Protein AF-A0A7V9CRB6-F1 (afdb_monomer)

Secondary structure (DSSP, 8-state):
--HHHHHTS-HHHHHHHHHTSTT--HHHHHHIIIIIS--TT---TT-HHHHHHHHHHHSTT----HHHHHHHGGGGTT-HHHHHHHHHHHHHHS--

Foldseek 3Di:
DPVVVLLPDDLVVQQVVQCVDPPGHNLNSLVCCLPVSVQQLRANLVDPLLQQLCCVPPVVRDRDDSVNSVVVSVVCPPRNSVVSVVSSVCVVPDDD

Solvent-accessible surface area (backbone atoms only — not comparable to full-atom values): 5389 Å² total; per-residue (Å²): 133,68,66,71,66,45,68,77,48,58,69,69,58,43,35,54,61,42,42,71,38,93,94,39,44,69,56,55,30,28,45,39,37,31,69,75,63,56,34,44,67,25,61,46,32,73,34,68,63,45,40,50,20,50,15,54,77,75,56,79,59,46,93,70,57,45,62,62,44,46,63,54,43,65,80,39,71,68,41,23,24,60,49,52,56,51,36,46,51,47,57,73,70,54,84,130

Radius of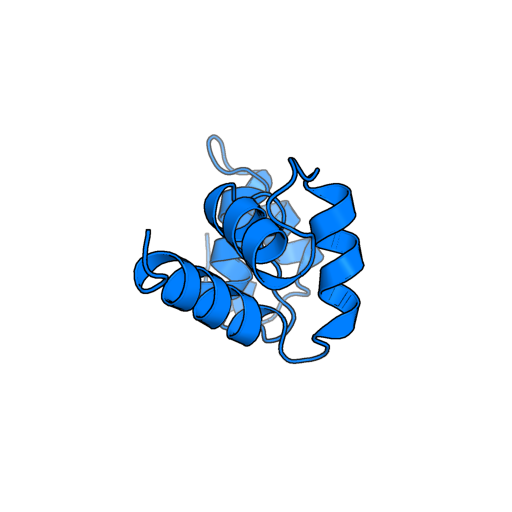 gyration: 13.91 Å; Cα contacts (8 Å, |Δi|>4): 103; chains: 1; bounding box: 34×23×39 Å

pLDDT: mean 96.36, std 4.1, range [68.25, 98.69]

Nearest PDB structures (foldseek):
  2jhn-assembly2_B  TM=9.290E-01  e=1.604E-05  Archaeoglobus fulgidus
  2jhj-assembly2_B  TM=9.366E-01  e=2.202E-05  Archaeoglobus fulgidus
  2h56-assembly2_B  TM=8.571E-01  e=1.099E-03  Halalkalibacterium halodurans
  3s6i-assembly1_A  TM=9.297E-01  e=2.185E-03  Schizosaccharomyces pombe 972h-
  4b21-assembly1_A  TM=9.189E-01  e=3.707E-03  Schizosaccharomyces pombe

Mean predicted aligned error: 2.59 Å

Structure (mmCIF, N/CA/C/O backbone):
data_AF-A0A7V9CRB6-F1
#
_entry.id   AF-A0A7V9CRB6-F1
#
loop_
_atom_site.group_PDB
_atom_site.id
_atom_site.type_symbol
_atom_site.label_atom_id
_atom_site.label_alt_id
_atom_site.label_comp_id
_atom_site.label_asym_id
_atom_site.label_entity_id
_atom_site.label_seq_id
_atom_site.pdbx_PDB_ins_code
_atom_site.Cartn_x
_atom_site.Cartn_y
_atom_site.Cartn_z
_atom_site.occupancy
_atom_site.B_iso_or_equiv
_atom_site.auth_seq_id
_atom_site.auth_comp_id
_atom_site.auth_asym_id
_atom_site.auth_atom_id
_atom_site.pdbx_PDB_model_num
ATOM 1 N N . LEU A 1 1 ? 12.333 7.717 -16.288 1.00 85.00 1 LEU A N 1
ATOM 2 C CA . LEU A 1 1 ? 11.919 6.298 -16.262 1.00 85.00 1 LEU A CA 1
ATOM 3 C C . LEU A 1 1 ? 10.934 6.099 -17.391 1.00 85.00 1 LEU A C 1
ATOM 5 O O . LEU A 1 1 ? 10.099 6.973 -17.581 1.00 85.00 1 LEU A O 1
ATOM 9 N N . ASP A 1 2 ? 11.055 4.999 -18.122 1.00 93.19 2 ASP A N 1
ATOM 10 C CA . ASP A 1 2 ? 10.023 4.557 -19.058 1.00 93.19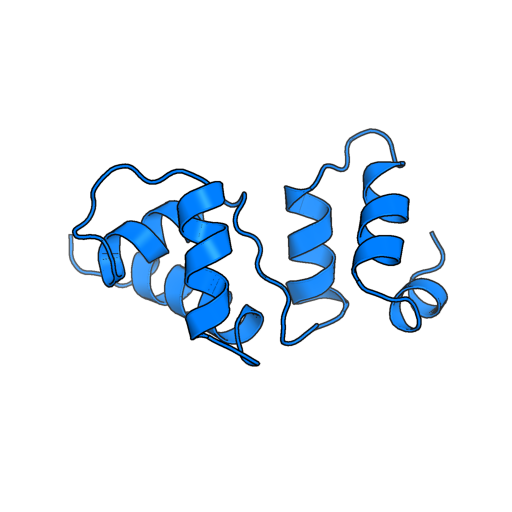 2 ASP A CA 1
ATOM 11 C C . ASP A 1 2 ? 8.934 3.826 -18.260 1.00 93.19 2 ASP A C 1
ATOM 13 O O . ASP A 1 2 ? 9.196 2.766 -17.692 1.00 93.19 2 ASP A O 1
ATOM 17 N N . PHE A 1 3 ? 7.750 4.430 -18.136 1.00 92.69 3 PHE A N 1
ATOM 18 C CA . PHE A 1 3 ? 6.662 3.884 -17.321 1.00 92.69 3 PHE A CA 1
ATOM 19 C C . PHE A 1 3 ? 5.919 2.730 -18.001 1.00 92.69 3 PHE A C 1
ATOM 21 O O . PHE A 1 3 ? 5.427 1.845 -17.301 1.00 92.69 3 PHE A O 1
ATOM 28 N N . GLU A 1 4 ? 5.880 2.695 -19.334 1.00 93.50 4 GLU A N 1
ATOM 29 C CA . GLU A 1 4 ? 5.255 1.596 -20.075 1.00 93.50 4 GLU A CA 1
ATOM 30 C C . GLU A 1 4 ? 6.077 0.321 -19.908 1.00 93.50 4 GLU A C 1
ATOM 32 O O . GLU A 1 4 ? 5.534 -0.735 -19.580 1.00 93.50 4 GLU A O 1
ATOM 37 N N . ALA A 1 5 ? 7.405 0.437 -20.006 1.00 95.31 5 ALA A N 1
ATOM 38 C CA . ALA A 1 5 ? 8.302 -0.682 -19.753 1.00 95.31 5 ALA A CA 1
ATOM 39 C C . ALA A 1 5 ? 8.160 -1.233 -18.322 1.00 95.31 5 ALA A C 1
ATOM 41 O O . ALA A 1 5 ? 8.202 -2.448 -18.130 1.00 95.31 5 ALA A O 1
ATOM 42 N N . LEU A 1 6 ? 7.952 -0.373 -17.312 1.00 96.38 6 LEU A N 1
ATOM 43 C CA . LEU A 1 6 ? 7.746 -0.820 -15.926 1.00 96.38 6 LEU A CA 1
ATOM 44 C C . LEU A 1 6 ? 6.473 -1.660 -15.753 1.00 96.38 6 LEU A C 1
ATOM 46 O O . LEU A 1 6 ? 6.463 -2.570 -14.928 1.00 96.38 6 LEU A O 1
ATOM 50 N N . ALA A 1 7 ? 5.412 -1.390 -16.517 1.00 95.62 7 ALA A N 1
ATOM 51 C CA . ALA A 1 7 ? 4.144 -2.108 -16.387 1.00 95.62 7 ALA A CA 1
ATOM 52 C C . ALA A 1 7 ? 4.261 -3.605 -16.738 1.00 95.62 7 ALA A C 1
ATOM 54 O O . ALA A 1 7 ? 3.498 -4.426 -16.216 1.00 95.62 7 ALA A O 1
ATOM 55 N N . GLY A 1 8 ? 5.237 -3.969 -17.576 1.00 96.50 8 GLY A N 1
ATOM 56 C CA . GLY A 1 8 ? 5.530 -5.353 -17.948 1.00 96.50 8 GLY A CA 1
ATOM 57 C C . GLY A 1 8 ? 6.438 -6.111 -16.973 1.00 96.50 8 GLY A C 1
ATOM 58 O O . GLY A 1 8 ? 6.612 -7.315 -17.139 1.00 96.50 8 GLY A O 1
ATOM 59 N N . LEU A 1 9 ? 7.017 -5.446 -15.968 1.00 97.94 9 LEU A N 1
ATOM 60 C CA . LEU A 1 9 ? 7.980 -6.067 -15.054 1.00 97.94 9 LEU A CA 1
ATOM 61 C C . LEU A 1 9 ? 7.309 -6.688 -13.816 1.00 97.94 9 LEU A C 1
ATOM 63 O O . LEU A 1 9 ? 6.253 -6.207 -13.381 1.00 97.94 9 LEU A O 1
ATOM 67 N N . PRO A 1 10 ? 7.941 -7.703 -13.193 1.00 98.12 10 PRO A N 1
ATOM 68 C CA . PRO A 1 10 ? 7.567 -8.170 -11.861 1.00 98.12 10 PRO A CA 1
ATOM 69 C C . PRO A 1 10 ? 7.626 -7.043 -10.821 1.00 98.12 10 PRO A C 1
ATOM 71 O O . PRO A 1 10 ? 8.468 -6.147 -10.905 1.00 98.12 10 PRO A O 1
ATOM 74 N N . ASP A 1 11 ? 6.763 -7.114 -9.808 1.00 97.88 11 ASP A N 1
ATOM 75 C CA . ASP A 1 11 ? 6.618 -6.061 -8.794 1.00 97.88 11 ASP A CA 1
ATOM 76 C C . ASP A 1 11 ? 7.942 -5.743 -8.070 1.00 97.88 11 ASP A C 1
ATOM 78 O O . ASP A 1 11 ? 8.266 -4.570 -7.876 1.00 97.88 11 ASP A O 1
ATOM 82 N N . ASP A 1 12 ? 8.753 -6.757 -7.752 1.00 97.69 12 ASP A N 1
ATOM 83 C CA . ASP A 1 12 ? 10.056 -6.574 -7.095 1.00 97.69 12 ASP A CA 1
ATOM 84 C C . ASP A 1 12 ? 11.066 -5.819 -7.972 1.00 97.69 12 ASP A C 1
ATOM 86 O O . ASP A 1 12 ? 11.811 -4.969 -7.478 1.00 97.69 12 ASP A O 1
ATOM 90 N N . GLU A 1 13 ? 11.058 -6.053 -9.288 1.00 98.19 13 GLU A N 1
ATOM 91 C CA . GLU A 1 13 ? 11.908 -5.313 -10.223 1.00 98.19 13 GLU A CA 1
ATOM 92 C C . GLU A 1 13 ? 11.461 -3.858 -10.365 1.00 98.19 13 GLU A C 1
ATOM 94 O O . GLU A 1 13 ? 12.299 -2.950 -10.391 1.00 98.19 13 GLU A O 1
ATOM 99 N N . VAL A 1 14 ? 10.147 -3.613 -10.421 1.00 98.31 14 VAL A N 1
ATOM 100 C CA . VAL A 1 14 ? 9.602 -2.249 -10.428 1.00 98.31 14 VAL A CA 1
ATOM 101 C C . VAL A 1 14 ? 10.032 -1.517 -9.159 1.00 98.31 14 VAL A C 1
ATOM 103 O O . VAL A 1 14 ? 10.555 -0.402 -9.245 1.00 98.31 14 VAL A O 1
ATOM 106 N N . LYS A 1 15 ? 9.886 -2.148 -7.985 1.00 98.00 15 LYS A N 1
ATOM 107 C CA . LYS A 1 15 ? 10.306 -1.564 -6.704 1.00 98.00 15 LYS A CA 1
ATOM 108 C C . LYS A 1 15 ? 11.797 -1.249 -6.689 1.00 98.00 15 LYS A C 1
ATOM 110 O O . LYS A 1 15 ? 12.160 -0.124 -6.349 1.00 98.00 15 LYS A O 1
ATOM 115 N N . ALA A 1 16 ? 12.647 -2.188 -7.103 1.00 98.00 16 ALA A N 1
ATOM 116 C CA . ALA A 1 16 ? 14.094 -1.988 -7.143 1.00 98.00 16 ALA A CA 1
ATOM 117 C C . ALA A 1 16 ? 14.488 -0.793 -8.030 1.00 98.00 16 ALA A C 1
ATOM 119 O O . ALA A 1 16 ? 15.279 0.056 -7.615 1.00 98.00 16 ALA A O 1
ATOM 120 N N . ARG A 1 17 ? 13.888 -0.672 -9.223 1.00 98.06 17 ARG A N 1
ATOM 121 C CA . ARG A 1 17 ? 14.150 0.448 -10.143 1.00 98.06 17 ARG A CA 1
ATOM 122 C C . ARG A 1 17 ? 13.677 1.790 -9.593 1.00 98.06 17 ARG A C 1
ATOM 124 O O . ARG A 1 17 ? 14.358 2.793 -9.792 1.00 98.06 17 ARG A O 1
ATOM 131 N N . LEU A 1 18 ? 12.529 1.823 -8.915 1.00 98.00 18 LEU A N 1
ATOM 132 C CA . LEU A 1 18 ? 12.013 3.048 -8.301 1.00 98.00 18 LEU A CA 1
ATOM 133 C C . LEU A 1 18 ? 12.883 3.491 -7.126 1.00 98.00 18 LEU A C 1
ATOM 135 O O . LEU A 1 18 ? 13.274 4.652 -7.079 1.00 98.00 18 LEU A O 1
ATOM 139 N N . VAL A 1 19 ? 13.227 2.578 -6.215 1.00 97.81 19 VAL A N 1
ATOM 140 C CA . VAL A 1 19 ? 14.029 2.880 -5.015 1.00 97.81 19 VAL A CA 1
ATOM 141 C C . VAL A 1 19 ? 15.466 3.292 -5.362 1.00 97.81 19 VAL A C 1
ATOM 143 O O . VAL A 1 19 ? 16.090 4.044 -4.618 1.00 97.81 19 VAL A O 1
ATOM 146 N N . ALA A 1 20 ? 15.991 2.874 -6.517 1.00 97.69 20 ALA A N 1
ATOM 147 C CA . ALA A 1 20 ? 17.289 3.341 -7.008 1.00 97.69 20 ALA A CA 1
ATOM 148 C C . ALA A 1 20 ? 17.315 4.848 -7.349 1.00 97.69 20 ALA A C 1
ATOM 150 O O . ALA A 1 20 ? 18.393 5.437 -7.461 1.00 97.69 20 ALA A O 1
ATOM 151 N N . LEU A 1 21 ? 16.157 5.499 -7.517 1.00 97.44 21 LEU A N 1
ATOM 152 C CA . LEU A 1 21 ? 16.089 6.940 -7.750 1.00 97.44 21 LEU A CA 1
ATOM 153 C C . LEU A 1 21 ? 16.191 7.727 -6.441 1.00 97.44 21 LEU A C 1
ATOM 155 O O . LEU A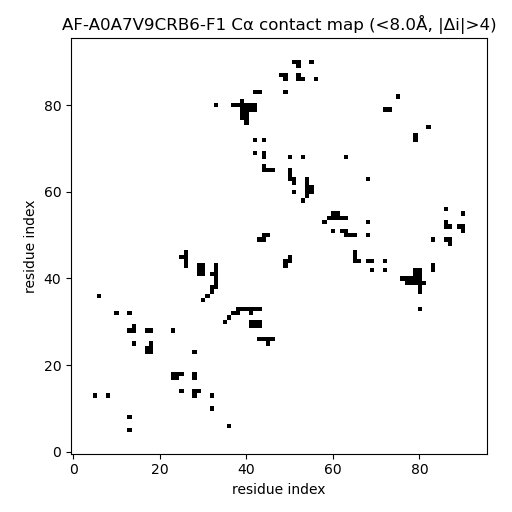 1 21 ? 15.428 7.514 -5.498 1.00 97.44 21 LEU A O 1
ATOM 159 N N . ARG A 1 22 ? 17.083 8.727 -6.413 1.00 97.50 22 ARG A N 1
ATOM 160 C CA . ARG A 1 22 ? 17.266 9.608 -5.251 1.00 97.50 22 ARG A CA 1
ATOM 161 C C . ARG A 1 22 ? 15.935 10.234 -4.822 1.00 97.50 22 ARG A C 1
ATOM 163 O O . ARG A 1 22 ? 15.330 10.988 -5.580 1.00 97.50 22 ARG A O 1
ATOM 170 N N . GLY A 1 23 ? 15.543 9.982 -3.574 1.00 96.56 23 GLY A N 1
ATOM 171 C CA . GLY A 1 23 ? 14.327 10.529 -2.965 1.00 96.56 23 GLY A CA 1
ATOM 172 C C . GLY A 1 23 ? 13.100 9.616 -3.044 1.00 96.56 23 GLY A C 1
ATOM 173 O O . GLY A 1 23 ? 12.073 9.968 -2.470 1.00 96.56 23 GLY A O 1
ATOM 174 N N . LEU A 1 24 ? 13.186 8.452 -3.699 1.00 97.56 24 LEU A N 1
ATOM 175 C CA . LEU A 1 24 ? 12.114 7.456 -3.716 1.00 97.56 24 LEU A CA 1
ATOM 176 C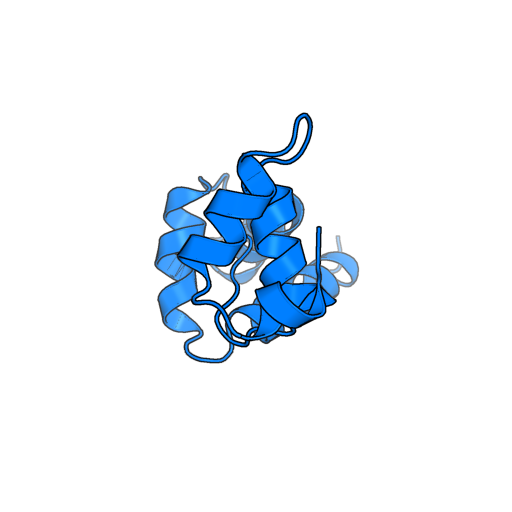 C . LEU A 1 24 ? 12.468 6.278 -2.799 1.00 97.56 24 LEU A C 1
ATOM 178 O O . LEU A 1 24 ? 13.523 5.670 -2.936 1.00 97.56 24 LEU A O 1
ATOM 182 N N . GLY A 1 25 ? 11.580 5.961 -1.856 1.00 96.44 25 GLY A N 1
ATOM 183 C CA . GLY A 1 25 ? 11.723 4.822 -0.943 1.00 96.44 25 GLY A CA 1
ATOM 184 C C . GLY A 1 25 ? 10.648 3.756 -1.160 1.00 96.44 25 GLY A C 1
ATOM 185 O O . GLY A 1 25 ? 9.785 3.904 -2.027 1.00 96.44 25 GLY A O 1
ATOM 186 N N . GLU A 1 26 ? 10.669 2.707 -0.332 1.00 95.31 26 GLU A N 1
ATOM 187 C CA . GLU A 1 26 ? 9.709 1.587 -0.392 1.00 95.31 26 GLU A CA 1
ATOM 188 C C . GLU A 1 26 ? 8.255 2.075 -0.387 1.00 95.31 26 GLU A C 1
ATOM 190 O O . GLU A 1 26 ? 7.463 1.645 -1.218 1.00 95.31 26 GLU A O 1
ATOM 195 N N . TRP A 1 27 ? 7.930 3.049 0.472 1.00 96.75 27 TRP A N 1
ATOM 196 C CA . TRP A 1 27 ? 6.592 3.643 0.544 1.00 96.75 27 TRP A CA 1
ATOM 197 C C . TRP A 1 27 ? 6.111 4.185 -0.810 1.00 96.75 27 TRP A C 1
ATOM 199 O O . TRP A 1 27 ? 4.973 3.940 -1.212 1.00 96.75 27 TRP A O 1
ATOM 209 N N . THR A 1 28 ? 6.978 4.899 -1.536 1.00 97.69 28 THR A N 1
ATOM 210 C CA . THR A 1 28 ? 6.624 5.442 -2.852 1.00 97.69 28 THR A CA 1
ATOM 211 C C . THR A 1 28 ? 6.486 4.328 -3.880 1.00 97.69 28 THR A C 1
ATOM 213 O O . THR A 1 28 ? 5.574 4.366 -4.703 1.00 97.69 28 THR A O 1
ATOM 216 N N . ALA A 1 29 ? 7.367 3.329 -3.826 1.00 98.06 29 ALA A N 1
ATOM 217 C CA . ALA A 1 29 ? 7.337 2.199 -4.741 1.00 98.06 29 ALA A CA 1
ATOM 218 C C . ALA A 1 29 ? 6.062 1.354 -4.575 1.00 98.06 29 ALA A C 1
ATOM 220 O O . ALA A 1 29 ? 5.401 1.047 -5.565 1.00 98.06 29 ALA A O 1
ATOM 221 N N . ASP A 1 30 ? 5.651 1.061 -3.340 1.00 98.00 30 ASP A N 1
ATOM 222 C CA . ASP A 1 30 ? 4.419 0.314 -3.072 1.00 98.00 30 ASP A CA 1
ATOM 223 C C . ASP A 1 30 ? 3.176 1.071 -3.553 1.00 98.00 30 ASP A C 1
ATOM 225 O O . ASP A 1 30 ? 2.280 0.487 -4.168 1.00 98.00 30 ASP A O 1
ATOM 229 N N . TRP A 1 31 ? 3.117 2.388 -3.328 1.00 98.38 31 TRP A N 1
ATOM 230 C CA . TRP A 1 31 ? 2.004 3.195 -3.831 1.00 98.38 31 TRP A CA 1
ATOM 231 C C . TRP A 1 31 ? 2.018 3.358 -5.348 1.00 98.38 31 TRP A C 1
ATOM 233 O O . TRP A 1 31 ? 0.947 3.475 -5.944 1.00 98.38 31 TRP A O 1
ATOM 243 N N . PHE A 1 32 ? 3.188 3.330 -5.986 1.00 98.38 32 PHE A N 1
ATOM 244 C CA . PHE A 1 32 ? 3.285 3.290 -7.440 1.00 98.38 32 PHE A CA 1
ATOM 245 C C . PHE A 1 32 ? 2.687 1.990 -7.992 1.00 98.38 32 PHE A C 1
ATOM 247 O O . PHE A 1 32 ? 1.833 2.049 -8.879 1.00 98.38 32 PHE A O 1
ATOM 254 N N . LEU A 1 33 ? 3.045 0.833 -7.418 1.00 98.56 33 LEU A N 1
ATOM 255 C CA . LEU A 1 33 ? 2.425 -0.448 -7.776 1.00 98.56 33 LEU A CA 1
ATOM 256 C C . LEU A 1 33 ? 0.899 -0.393 -7.606 1.00 98.56 33 LEU A C 1
ATOM 258 O O . LEU A 1 33 ? 0.156 -0.803 -8.497 1.00 98.56 33 LEU A O 1
ATOM 262 N N . ALA A 1 34 ? 0.431 0.152 -6.482 1.00 98.38 34 ALA A N 1
ATOM 263 C CA . ALA A 1 34 ? -0.985 0.189 -6.138 1.00 98.38 34 ALA A CA 1
ATOM 264 C C . ALA A 1 34 ? -1.812 1.156 -7.003 1.00 98.38 34 ALA A C 1
ATOM 266 O O . ALA A 1 34 ? -2.896 0.798 -7.455 1.00 98.38 34 ALA A O 1
ATOM 267 N N . ARG A 1 35 ? -1.340 2.389 -7.220 1.00 97.94 35 ARG A N 1
ATOM 268 C CA . ARG A 1 35 ? -2.146 3.461 -7.838 1.00 97.9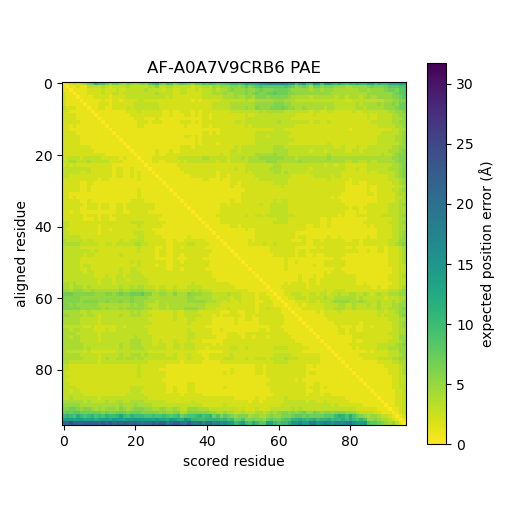4 35 ARG A CA 1
ATOM 269 C C . ARG A 1 35 ? -1.826 3.712 -9.300 1.00 97.94 35 ARG A C 1
ATOM 271 O O . ARG A 1 35 ? -2.734 4.055 -10.045 1.00 97.94 35 ARG A O 1
ATOM 278 N N . HIS A 1 36 ? -0.564 3.578 -9.703 1.00 97.81 36 HIS A N 1
ATOM 279 C CA . HIS A 1 36 ? -0.178 3.803 -11.094 1.00 97.81 36 HIS A CA 1
ATOM 280 C C . HIS A 1 36 ? -0.320 2.525 -11.921 1.00 97.81 36 HIS A C 1
ATOM 282 O O . HIS A 1 36 ? -0.959 2.548 -12.965 1.00 97.81 36 HIS A O 1
ATOM 288 N N . LEU A 1 37 ? 0.216 1.403 -11.429 1.00 98.12 37 LEU A N 1
ATOM 289 C CA . LEU A 1 37 ? 0.130 0.115 -12.131 1.00 98.12 37 LEU A CA 1
ATOM 290 C C . LEU A 1 37 ? -1.120 -0.704 -11.782 1.00 98.12 37 LEU A C 1
ATOM 292 O O . LEU A 1 37 ? -1.323 -1.769 -12.362 1.00 98.12 37 LEU A O 1
ATOM 296 N N . ALA A 1 38 ? -1.936 -0.241 -10.829 1.00 97.56 38 ALA A N 1
ATOM 297 C CA . ALA A 1 38 ? -3.147 -0.924 -10.368 1.00 97.56 38 ALA A CA 1
ATOM 298 C C . ALA A 1 38 ? -2.926 -2.410 -10.009 1.00 97.56 38 ALA A C 1
ATOM 300 O O . ALA A 1 38 ? -3.823 -3.240 -10.166 1.00 97.56 38 ALA A O 1
ATOM 301 N N . ARG A 1 39 ? -1.729 -2.771 -9.518 1.00 98.25 39 ARG A N 1
ATOM 302 C CA . ARG A 1 39 ? -1.389 -4.158 -9.178 1.00 98.25 39 ARG A CA 1
ATOM 303 C C . ARG A 1 39 ? -2.321 -4.652 -8.070 1.00 98.25 39 ARG A C 1
ATOM 305 O O . ARG A 1 39 ? -2.386 -4.009 -7.022 1.00 98.25 39 ARG A O 1
ATOM 312 N N . PRO A 1 40 ? -3.040 -5.772 -8.249 1.00 98.06 40 PRO A N 1
ATOM 313 C CA . PRO A 1 40 ? -4.07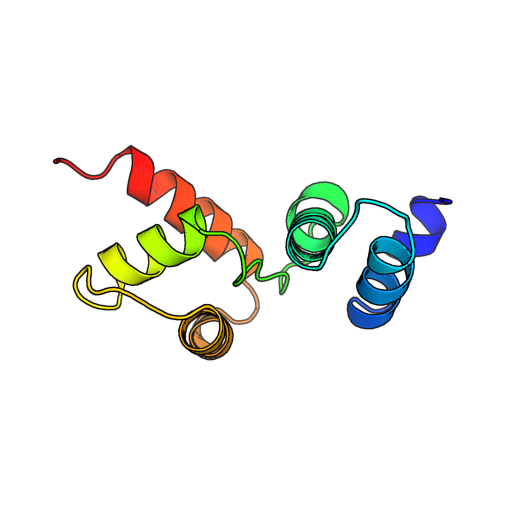7 -6.195 -7.305 1.00 98.06 40 PRO A CA 1
ATOM 314 C C . PRO A 1 40 ? -3.492 -6.595 -5.939 1.00 98.06 40 PRO A C 1
ATOM 316 O O . PRO A 1 40 ? -4.078 -6.292 -4.900 1.00 98.06 40 PRO A O 1
ATOM 319 N N . ARG A 1 41 ? -2.271 -7.148 -5.943 1.00 98.25 41 ARG A N 1
ATOM 320 C CA . ARG A 1 41 ? -1.532 -7.573 -4.746 1.00 98.25 41 ARG A CA 1
ATOM 321 C C . ARG A 1 41 ? -0.651 -6.498 -4.106 1.00 98.25 41 ARG A C 1
ATOM 323 O O . ARG A 1 41 ? 0.011 -6.780 -3.111 1.00 98.25 41 ARG A O 1
ATOM 330 N N . ALA A 1 42 ? -0.636 -5.271 -4.634 1.00 98.31 42 ALA A N 1
ATOM 331 C CA . ALA A 1 42 ? 0.148 -4.196 -4.033 1.00 98.31 42 ALA A CA 1
ATOM 332 C C . ALA A 1 42 ? -0.352 -3.877 -2.618 1.00 98.31 42 ALA A C 1
ATOM 334 O O . ALA A 1 42 ? -1.540 -3.631 -2.404 1.00 98.31 42 ALA A O 1
ATOM 335 N N . TRP A 1 43 ? 0.570 -3.854 -1.657 1.00 98.19 43 TRP A N 1
ATOM 336 C CA . TRP A 1 43 ? 0.255 -3.676 -0.244 1.00 98.19 43 TRP A CA 1
ATOM 337 C C . TRP A 1 43 ? 1.238 -2.701 0.419 1.00 98.19 43 TRP A C 1
ATOM 339 O O . TRP A 1 43 ? 2.306 -3.125 0.864 1.00 98.19 43 TRP A O 1
ATOM 349 N N . PRO A 1 44 ? 0.901 -1.396 0.498 1.00 98.12 44 PRO A N 1
ATOM 350 C CA . PRO A 1 44 ? 1.779 -0.353 1.042 1.00 98.12 44 PRO A CA 1
ATOM 351 C C . PRO A 1 44 ? 1.922 -0.400 2.572 1.00 98.12 44 PRO A C 1
ATOM 353 O O . PRO A 1 44 ? 1.578 0.550 3.273 1.00 98.12 44 PRO A O 1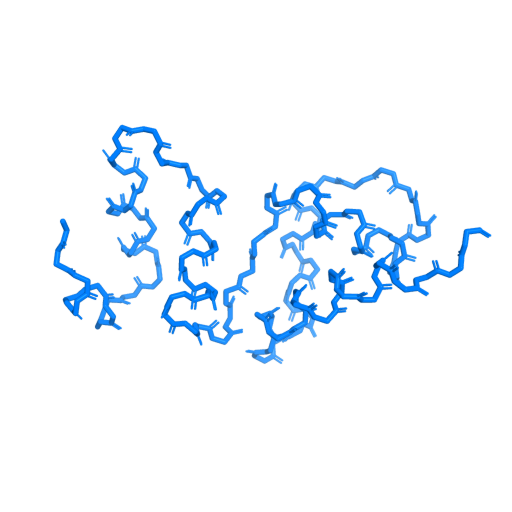
ATOM 356 N N . ALA A 1 45 ? 2.433 -1.503 3.123 1.00 97.00 45 ALA A N 1
ATOM 357 C CA . ALA A 1 45 ? 2.510 -1.756 4.568 1.00 97.00 45 ALA A CA 1
ATOM 358 C C . ALA A 1 45 ? 3.337 -0.712 5.348 1.00 97.00 45 ALA A C 1
ATOM 360 O O . ALA A 1 45 ? 3.144 -0.528 6.552 1.00 97.00 45 ALA A O 1
ATOM 361 N N . GLY A 1 46 ? 4.248 -0.004 4.670 1.00 95.62 46 GLY A N 1
ATOM 362 C CA . GLY A 1 46 ? 5.000 1.116 5.241 1.00 95.62 46 GLY A CA 1
ATOM 363 C C . GLY A 1 46 ? 4.174 2.392 5.459 1.00 95.62 46 GLY A C 1
ATOM 364 O O . GLY A 1 46 ? 4.629 3.298 6.158 1.00 95.62 46 GLY A O 1
ATOM 365 N N . ASP A 1 47 ? 2.969 2.491 4.893 1.00 97.81 47 ASP A N 1
ATOM 366 C CA . ASP A 1 47 ? 2.110 3.670 5.003 1.00 97.81 47 ASP A CA 1
ATOM 367 C C . ASP A 1 47 ? 1.531 3.824 6.415 1.00 97.81 47 ASP A C 1
ATOM 369 O O . ASP A 1 47 ? 0.813 2.963 6.922 1.00 97.81 47 ASP A O 1
ATOM 373 N N . LEU A 1 48 ? 1.823 4.953 7.070 1.00 96.69 48 LEU A N 1
ATOM 374 C CA . LEU A 1 48 ? 1.351 5.216 8.431 1.00 96.69 48 LEU A CA 1
ATOM 375 C C . LEU A 1 48 ? -0.183 5.282 8.523 1.00 96.69 48 LEU A C 1
ATOM 377 O O . LEU A 1 48 ? -0.750 4.888 9.542 1.00 96.69 48 LEU A O 1
ATOM 381 N N . GLY A 1 49 ? -0.860 5.777 7.485 1.00 96.94 49 GLY A N 1
ATOM 382 C CA . GLY A 1 49 ? -2.319 5.811 7.424 1.00 96.94 49 GLY A CA 1
ATOM 383 C C . GLY A 1 49 ? -2.907 4.408 7.321 1.00 96.94 49 GLY A C 1
ATOM 384 O O . GLY A 1 49 ? -3.819 4.075 8.076 1.00 96.94 49 GLY A O 1
ATOM 385 N N . LEU A 1 50 ? -2.340 3.563 6.457 1.00 98.00 50 LEU A N 1
ATOM 386 C CA . LEU A 1 50 ? -2.751 2.169 6.316 1.00 98.00 50 LEU A CA 1
ATOM 387 C C . LEU A 1 50 ? -2.501 1.396 7.609 1.00 98.00 50 LEU A C 1
ATOM 389 O O . LEU A 1 50 ? -3.386 0.678 8.060 1.00 98.00 50 LEU A O 1
ATOM 393 N N . ARG A 1 51 ? -1.351 1.600 8.261 1.00 97.81 51 ARG A N 1
ATOM 394 C CA . ARG A 1 51 ? -1.047 0.993 9.567 1.00 97.81 51 ARG A CA 1
ATOM 395 C C . ARG A 1 51 ? -2.077 1.373 10.628 1.00 97.81 51 ARG A C 1
ATOM 397 O O . ARG A 1 51 ? -2.559 0.505 11.351 1.00 97.81 51 ARG A O 1
ATOM 404 N N . LYS A 1 52 ? -2.461 2.653 10.698 1.00 97.31 52 LYS A N 1
ATOM 405 C CA . LYS A 1 52 ? -3.530 3.120 11.597 1.00 97.31 52 LYS A CA 1
ATOM 406 C C . LYS A 1 52 ? -4.878 2.490 11.255 1.00 97.31 52 LYS A C 1
ATOM 408 O O . LYS A 1 52 ? -5.587 2.070 12.162 1.00 97.31 52 LYS A O 1
ATOM 413 N N . ALA A 1 53 ? -5.215 2.392 9.971 1.00 97.75 53 ALA A N 1
ATOM 414 C CA . ALA A 1 53 ? -6.474 1.803 9.533 1.00 97.75 53 ALA A CA 1
ATOM 415 C C . ALA A 1 53 ? -6.534 0.307 9.868 1.00 97.75 53 ALA A C 1
ATOM 417 O O . ALA A 1 53 ? -7.479 -0.149 10.503 1.00 97.75 53 ALA A O 1
ATOM 418 N N . VAL A 1 54 ? -5.490 -0.448 9.523 1.00 97.69 54 VAL A N 1
ATOM 419 C CA . VAL A 1 54 ? -5.362 -1.868 9.867 1.00 97.69 54 VAL A CA 1
ATOM 420 C C . VAL A 1 54 ? -5.476 -2.074 11.374 1.00 97.69 54 VAL A C 1
ATOM 422 O O . VAL A 1 54 ? -6.218 -2.948 11.817 1.00 97.69 54 VAL A O 1
ATOM 425 N N . SER A 1 55 ? -4.792 -1.243 12.161 1.00 97.19 55 SER A N 1
ATOM 426 C CA . SER A 1 55 ? -4.893 -1.302 13.613 1.00 97.19 55 SER A CA 1
ATOM 427 C C . SER A 1 55 ? -6.327 -1.092 14.110 1.00 97.19 55 SER A C 1
ATOM 429 O O . SER A 1 55 ? -6.836 -1.915 14.874 1.00 97.19 55 SER A O 1
ATOM 431 N N . ALA A 1 56 ? -7.001 -0.044 13.632 1.00 96.75 56 ALA A N 1
ATOM 432 C CA . ALA A 1 56 ? -8.361 0.293 14.041 1.00 96.75 56 ALA A CA 1
ATOM 433 C C . ALA A 1 56 ? -9.379 -0.807 13.696 1.00 96.75 56 ALA A C 1
ATOM 435 O O . ALA A 1 56 ? -10.227 -1.137 14.519 1.00 96.75 56 ALA A O 1
ATOM 436 N N . PHE A 1 57 ? -9.285 -1.395 12.500 1.00 96.56 57 PHE A N 1
ATOM 437 C CA . PHE A 1 57 ? -10.272 -2.367 12.022 1.00 96.56 57 PHE A CA 1
ATOM 438 C C . PHE A 1 57 ? -9.981 -3.817 12.427 1.00 96.56 57 PHE A C 1
ATOM 440 O O . PHE A 1 57 ? -10.919 -4.604 12.527 1.00 96.56 57 PHE A O 1
ATOM 447 N N . TYR A 1 58 ? -8.718 -4.190 12.660 1.00 95.88 58 TYR A N 1
ATOM 448 C CA . TYR A 1 58 ? -8.345 -5.598 12.859 1.00 95.88 58 TYR A CA 1
ATOM 449 C C . TYR A 1 58 ? -7.550 -5.891 14.129 1.00 95.88 58 TYR A C 1
ATOM 451 O O . TYR A 1 58 ? -7.465 -7.056 14.510 1.00 95.88 58 TYR A O 1
ATOM 459 N N . LEU A 1 59 ? -6.947 -4.888 14.776 1.00 94.88 59 LEU A N 1
ATOM 460 C CA . LEU A 1 59 ? -6.005 -5.109 15.885 1.00 94.88 59 LEU A CA 1
ATOM 461 C C . LEU A 1 59 ? -6.340 -4.276 17.132 1.00 94.88 59 LEU A C 1
ATOM 463 O O . LEU A 1 59 ? -5.485 -4.082 17.993 1.00 94.88 59 LEU A O 1
ATOM 467 N N . GLY A 1 60 ? -7.582 -3.800 17.251 1.00 93.94 60 GLY A N 1
ATOM 468 C CA . GLY A 1 60 ? -8.069 -3.123 18.455 1.00 93.94 60 GLY A CA 1
ATOM 469 C C . GLY A 1 60 ? -7.396 -1.776 18.727 1.00 93.94 60 GLY A C 1
ATOM 470 O O . GLY A 1 60 ? -7.199 -1.414 19.883 1.00 93.94 60 GLY A O 1
ATOM 471 N N . SER A 1 61 ? -7.007 -1.047 17.679 1.00 94.69 61 SER A N 1
ATOM 472 C CA . SER A 1 61 ? -6.439 0.309 17.770 1.00 94.69 61 SER A CA 1
ATOM 473 C C . SER A 1 61 ? -5.098 0.422 18.517 1.00 94.69 61 SER A C 1
ATOM 475 O O . SER A 1 61 ? -4.682 1.526 18.876 1.00 94.69 61 SER A O 1
ATOM 477 N N . ARG A 1 62 ? -4.375 -0.687 18.733 1.00 95.50 62 ARG A N 1
ATOM 478 C CA . ARG A 1 62 ? -3.025 -0.663 19.326 1.00 95.50 62 ARG A CA 1
ATOM 479 C C . ARG A 1 62 ? -1.956 -0.176 18.334 1.00 95.50 62 ARG A C 1
ATOM 481 O O . ARG A 1 62 ? -2.141 -0.286 17.122 1.00 95.50 62 ARG A O 1
ATOM 488 N N . PRO A 1 63 ? -0.785 0.293 18.786 1.00 94.38 63 PRO A N 1
ATOM 489 C CA . PRO A 1 63 ? 0.359 0.479 17.896 1.00 94.38 63 PRO A CA 1
ATOM 490 C C . PRO A 1 63 ? 0.738 -0.829 17.175 1.00 94.38 63 PRO A C 1
ATOM 492 O O . PRO A 1 63 ? 0.785 -1.892 17.796 1.00 94.38 63 PRO A O 1
ATOM 495 N N . VAL A 1 64 ? 0.995 -0.743 15.865 1.00 96.31 64 VAL A N 1
ATOM 496 C CA . VAL A 1 64 ? 1.347 -1.888 15.001 1.00 96.31 64 VAL A CA 1
ATOM 497 C C . VAL A 1 64 ? 2.572 -1.564 14.150 1.00 96.31 64 VAL A C 1
ATOM 499 O O . VAL A 1 64 ? 2.722 -0.432 13.659 1.00 96.31 64 VAL A O 1
ATOM 502 N N . SER A 1 65 ? 3.465 -2.535 13.980 1.00 96.50 65 SER A N 1
ATOM 503 C CA . SER A 1 65 ? 4.640 -2.414 13.112 1.00 96.50 65 SER A CA 1
ATOM 504 C C . SER A 1 65 ? 4.251 -2.524 11.629 1.00 96.50 65 SER A C 1
ATOM 506 O O . SER A 1 65 ? 3.146 -2.942 11.286 1.00 96.50 65 SER A O 1
ATOM 508 N N . SER A 1 66 ? 5.136 -2.111 10.718 1.00 96.06 66 SER A N 1
ATOM 509 C CA . SER A 1 66 ? 4.929 -2.351 9.281 1.00 96.06 66 SER A CA 1
ATOM 510 C C . SER A 1 66 ? 5.039 -3.836 8.919 1.00 96.06 66 SER A C 1
ATOM 512 O O . SER A 1 66 ? 4.428 -4.261 7.947 1.00 96.06 66 SER A O 1
ATOM 514 N N . GLU A 1 67 ? 5.783 -4.626 9.695 1.00 96.94 67 GLU A N 1
ATOM 515 C CA . GLU A 1 67 ? 5.932 -6.070 9.501 1.00 96.94 67 GLU A CA 1
ATOM 516 C C . GLU A 1 67 ? 4.638 -6.819 9.829 1.00 96.94 67 GLU A C 1
ATOM 518 O O . GLU A 1 67 ? 4.136 -7.543 8.975 1.00 96.94 67 GLU A O 1
ATOM 523 N N . GLU A 1 68 ? 4.012 -6.524 10.973 1.00 97.06 68 GLU A N 1
ATOM 524 C CA . GLU A 1 68 ? 2.696 -7.077 11.333 1.00 97.06 68 GLU A CA 1
ATOM 525 C C . GLU A 1 68 ? 1.641 -6.740 10.268 1.00 97.06 68 GLU A C 1
ATOM 527 O O . GLU A 1 68 ? 0.805 -7.565 9.896 1.00 97.06 68 GLU A O 1
ATOM 532 N N . VAL A 1 69 ? 1.684 -5.512 9.739 1.00 97.88 69 VAL A N 1
ATOM 533 C CA . VAL A 1 69 ? 0.785 -5.092 8.658 1.00 97.88 69 VAL A CA 1
ATOM 534 C C . VAL A 1 69 ? 1.101 -5.827 7.357 1.00 97.88 69 VAL A C 1
ATOM 536 O O . VAL A 1 69 ? 0.171 -6.192 6.640 1.00 97.88 69 VAL A O 1
ATOM 539 N N . ARG A 1 70 ? 2.379 -6.075 7.045 1.00 96.88 70 ARG A N 1
ATOM 540 C CA . ARG A 1 70 ? 2.802 -6.829 5.857 1.00 96.88 70 ARG A CA 1
ATOM 541 C C . ARG A 1 70 ? 2.303 -8.274 5.911 1.00 96.88 70 ARG A C 1
ATOM 543 O O . ARG A 1 70 ? 1.730 -8.731 4.928 1.00 96.88 70 ARG A O 1
ATOM 550 N N . GLU A 1 71 ? 2.433 -8.943 7.054 1.00 97.12 71 GLU A N 1
ATOM 551 C CA . GLU A 1 71 ? 1.920 -10.303 7.268 1.00 97.12 71 GLU A CA 1
ATOM 552 C C . GLU A 1 71 ? 0.395 -10.376 7.115 1.00 97.12 71 GLU A C 1
ATOM 554 O O . GLU A 1 71 ? -0.126 -11.246 6.413 1.00 97.12 71 GLU A O 1
ATOM 559 N N . LEU A 1 72 ? -0.334 -9.418 7.703 1.00 96.94 72 LEU A N 1
ATOM 560 C CA . LEU A 1 72 ? -1.794 -9.361 7.600 1.00 96.94 72 LEU A CA 1
ATOM 561 C C . LEU A 1 72 ? -2.272 -9.232 6.145 1.00 96.94 72 LEU A C 1
ATOM 563 O O . LEU A 1 72 ? -3.352 -9.723 5.814 1.00 96.94 72 LEU A O 1
ATOM 567 N N . GLY A 1 73 ? -1.465 -8.614 5.276 1.00 97.44 73 GLY A N 1
ATOM 568 C CA . GLY A 1 73 ? -1.758 -8.443 3.853 1.00 97.44 73 GLY A CA 1
ATOM 569 C C . GLY A 1 73 ? -2.097 -9.756 3.139 1.00 97.44 73 GLY A C 1
ATOM 570 O O . GLY A 1 73 ? -2.953 -9.766 2.257 1.00 97.44 73 GLY A O 1
ATOM 571 N N . GLY A 1 74 ? -1.513 -10.882 3.563 1.00 97.56 74 GLY A N 1
ATOM 572 C CA . GLY A 1 74 ? -1.803 -12.201 2.990 1.00 97.56 74 GLY A CA 1
ATOM 573 C C . GLY A 1 74 ? -3.269 -12.632 3.119 1.00 97.56 74 GLY A C 1
ATOM 574 O O . GLY A 1 74 ? -3.772 -13.358 2.267 1.00 97.56 74 GLY A O 1
ATOM 575 N N . ARG A 1 75 ? -3.997 -12.134 4.130 1.00 97.50 75 ARG A N 1
ATOM 576 C CA . ARG A 1 75 ? -5.431 -12.424 4.321 1.00 97.50 75 ARG A CA 1
ATOM 577 C C . ARG A 1 75 ? -6.320 -11.867 3.217 1.00 97.50 75 ARG A C 1
ATOM 579 O O . ARG A 1 75 ? -7.455 -12.310 3.078 1.00 97.50 75 ARG A O 1
ATOM 586 N N . PHE A 1 76 ? -5.830 -10.871 2.490 1.00 97.88 76 PHE A N 1
ATOM 587 C CA . PHE A 1 76 ? -6.610 -10.153 1.496 1.00 97.88 76 PHE A CA 1
ATOM 588 C C . PHE A 1 76 ? -6.292 -10.597 0.074 1.00 97.88 76 PHE A C 1
ATOM 590 O O . PHE A 1 76 ? -6.672 -9.882 -0.840 1.00 97.88 76 PHE A O 1
ATOM 597 N N . ASP A 1 77 ? -5.603 -11.723 -0.143 1.00 97.19 77 ASP A N 1
ATOM 598 C CA . ASP A 1 77 ? -5.298 -12.187 -1.499 1.00 97.19 77 ASP A CA 1
ATOM 599 C C . ASP A 1 77 ? -6.571 -12.459 -2.322 1.00 97.19 77 ASP A C 1
ATOM 601 O O . ASP A 1 77 ? -7.512 -13.063 -1.800 1.00 97.19 77 ASP A O 1
ATOM 605 N N . PRO A 1 78 ? -6.626 -12.050 -3.607 1.00 97.00 78 PRO A N 1
ATOM 606 C CA . PRO A 1 78 ? -5.665 -11.230 -4.367 1.00 97.00 78 PRO A CA 1
ATOM 607 C C . PRO A 1 78 ? -5.966 -9.714 -4.344 1.00 97.00 78 PRO A C 1
ATOM 609 O O . PRO A 1 78 ? -5.507 -8.979 -5.211 1.00 97.00 78 PRO A O 1
ATOM 612 N N . PHE A 1 79 ? -6.786 -9.240 -3.412 1.00 98.38 79 PHE A N 1
ATOM 613 C CA . PHE A 1 79 ? -7.355 -7.891 -3.326 1.00 98.38 79 PHE A CA 1
ATOM 614 C C . PHE A 1 79 ? -6.670 -6.973 -2.300 1.00 98.38 79 PHE A C 1
ATOM 616 O O . PHE A 1 79 ? -7.314 -6.083 -1.733 1.00 98.38 79 PHE A O 1
ATOM 623 N N . GLN A 1 80 ? -5.374 -7.147 -2.047 1.00 98.56 80 GLN A N 1
ATOM 624 C CA . GLN A 1 80 ? -4.615 -6.330 -1.094 1.00 98.56 80 GLN A CA 1
ATOM 625 C C . GLN A 1 80 ? -4.728 -4.835 -1.424 1.00 98.56 80 GLN A C 1
ATOM 627 O O . GLN A 1 80 ? -5.024 -4.020 -0.549 1.00 98.56 80 GLN A O 1
ATOM 632 N N . ASN A 1 81 ? -4.581 -4.477 -2.699 1.00 98.69 81 ASN A N 1
ATOM 633 C CA . ASN A 1 81 ? -4.632 -3.091 -3.151 1.00 98.69 81 ASN A CA 1
ATOM 634 C C . ASN A 1 81 ? -6.021 -2.469 -2.946 1.00 98.69 81 ASN A C 1
ATOM 636 O O . ASN A 1 81 ? -6.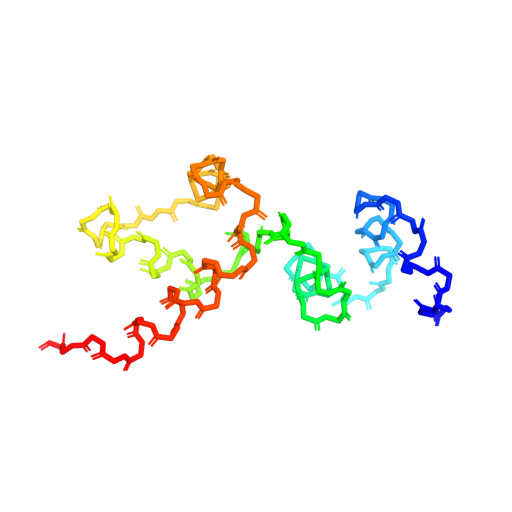151 -1.371 -2.397 1.00 98.69 81 ASN A O 1
ATOM 640 N N . LEU A 1 82 ? -7.075 -3.199 -3.323 1.00 98.62 82 LEU A N 1
ATOM 641 C CA . LEU A 1 82 ? -8.453 -2.773 -3.085 1.00 98.62 82 LEU A CA 1
ATOM 642 C C . LEU A 1 82 ? -8.689 -2.567 -1.584 1.00 98.62 82 LEU A C 1
ATOM 644 O O . LEU A 1 82 ? -9.156 -1.511 -1.159 1.00 98.62 82 LEU A O 1
ATOM 648 N N . THR A 1 83 ? -8.275 -3.537 -0.772 1.00 98.50 83 THR A N 1
ATOM 649 C CA . THR A 1 83 ? -8.410 -3.486 0.684 1.00 98.50 83 THR A CA 1
ATOM 650 C C . THR A 1 83 ? -7.690 -2.276 1.278 1.00 98.50 83 THR A C 1
ATOM 652 O O . THR A 1 83 ? -8.270 -1.580 2.110 1.00 98.50 83 THR A O 1
ATOM 655 N N . ALA A 1 84 ? -6.474 -1.954 0.824 1.00 98.44 84 ALA A N 1
ATOM 656 C CA . ALA A 1 84 ? -5.738 -0.784 1.304 1.00 98.44 84 ALA A CA 1
ATOM 657 C C . ALA A 1 84 ? -6.520 0.521 1.076 1.00 98.44 84 ALA A C 1
ATOM 659 O O . ALA A 1 84 ? -6.618 1.356 1.979 1.00 98.44 84 ALA A O 1
ATOM 660 N N . HIS A 1 85 ? -7.131 0.681 -0.101 1.00 98.38 85 HIS A N 1
ATOM 661 C CA . HIS A 1 85 ? -7.957 1.848 -0.417 1.00 98.38 85 HIS A CA 1
ATOM 662 C C . HIS A 1 85 ? -9.230 1.915 0.442 1.00 98.38 85 HIS A C 1
ATOM 664 O O . HIS A 1 85 ? -9.568 2.989 0.956 1.00 98.38 85 HIS A O 1
ATOM 670 N N . TYR A 1 86 ? -9.909 0.784 0.655 1.00 98.19 86 TYR A N 1
ATOM 671 C CA . TYR A 1 86 ? -11.106 0.727 1.501 1.00 98.19 86 TYR A CA 1
ATOM 672 C C . TYR A 1 86 ? -10.797 0.988 2.973 1.00 98.19 86 TYR A C 1
ATOM 674 O O . TYR A 1 86 ? -11.545 1.713 3.619 1.00 98.19 86 TYR A O 1
ATOM 682 N N . LEU A 1 87 ? -9.680 0.484 3.501 1.00 97.94 87 LEU A N 1
ATOM 683 C CA . LEU A 1 87 ? -9.274 0.741 4.883 1.00 97.94 87 LEU A CA 1
ATOM 684 C C . LEU A 1 87 ? -8.947 2.216 5.117 1.00 97.94 87 LEU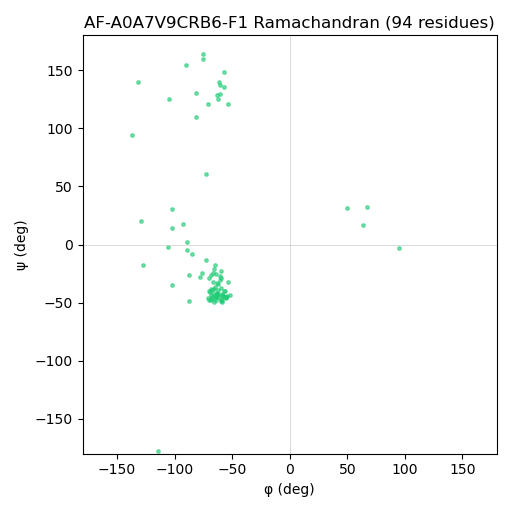 A C 1
ATOM 686 O O . LEU A 1 87 ? -9.407 2.802 6.096 1.00 97.94 87 LEU A O 1
ATOM 690 N N . LEU A 1 88 ? -8.208 2.844 4.200 1.00 97.88 88 LEU A N 1
ATOM 691 C CA . LEU A 1 88 ? -7.921 4.278 4.274 1.00 97.88 88 LEU A CA 1
ATOM 692 C C . LEU A 1 88 ? -9.191 5.130 4.185 1.00 97.88 88 LEU A C 1
ATOM 694 O O . LEU A 1 88 ? -9.304 6.136 4.884 1.00 97.88 88 LEU A O 1
ATOM 698 N N . THR A 1 89 ? -10.139 4.734 3.336 1.00 97.62 89 THR A N 1
ATOM 699 C CA . THR A 1 89 ? -11.432 5.419 3.214 1.00 97.62 89 THR A CA 1
ATOM 700 C C . THR A 1 89 ? -12.264 5.226 4.477 1.00 97.62 89 THR A C 1
ATOM 702 O O . THR A 1 89 ? -12.741 6.204 5.047 1.00 97.62 89 THR A O 1
ATOM 705 N N . GLY A 1 90 ? -12.358 3.989 4.969 1.00 96.50 90 GLY A N 1
ATOM 706 C CA . GLY A 1 90 ? -13.047 3.626 6.203 1.00 96.50 90 GLY A CA 1
ATOM 707 C C . GLY A 1 90 ? -12.531 4.417 7.401 1.00 96.50 90 GLY A C 1
ATOM 708 O O . GLY A 1 90 ? -13.320 4.993 8.141 1.00 96.50 90 GLY A O 1
ATOM 709 N N . LEU A 1 91 ? -11.208 4.542 7.547 1.00 95.31 91 LEU A N 1
ATOM 710 C CA . LEU A 1 91 ? -10.596 5.287 8.650 1.00 95.31 91 LEU A CA 1
ATOM 711 C C . LEU A 1 91 ? -11.009 6.770 8.670 1.00 95.31 91 LEU A C 1
ATOM 713 O O . LEU A 1 91 ? -11.075 7.368 9.739 1.00 95.31 91 LEU A O 1
ATOM 717 N N . ARG A 1 92 ? -11.295 7.375 7.510 1.00 94.19 92 ARG A N 1
ATOM 718 C CA . ARG A 1 92 ? -11.736 8.781 7.420 1.00 94.19 92 ARG A CA 1
ATOM 719 C C . ARG A 1 92 ? -13.190 8.985 7.834 1.00 94.19 92 ARG A C 1
ATOM 721 O O . ARG A 1 92 ? -13.543 10.102 8.197 1.00 94.19 92 ARG A O 1
ATOM 728 N N . VAL A 1 93 ? -14.012 7.941 7.739 1.00 93.75 93 VAL A N 1
ATOM 729 C CA . VAL A 1 93 ? -15.453 7.994 8.033 1.00 93.75 93 VAL A CA 1
ATOM 730 C C . VAL A 1 93 ? -15.819 7.329 9.359 1.00 93.75 93 VAL A C 1
ATOM 732 O O . VAL A 1 93 ? -16.985 7.363 9.744 1.00 93.75 93 VAL A O 1
ATOM 735 N N . LEU A 1 94 ? -14.849 6.742 10.069 1.00 85.19 94 LEU A N 1
ATOM 736 C CA . LEU A 1 94 ? -15.072 6.227 11.416 1.00 85.19 94 LEU A CA 1
ATOM 737 C C . LEU A 1 94 ? -15.502 7.370 12.353 1.00 85.19 94 LEU A C 1
ATOM 739 O O . LEU A 1 94 ? -14.828 8.407 12.392 1.00 85.19 94 LEU A O 1
ATOM 743 N N . PRO A 1 95 ? -16.596 7.201 13.117 1.00 77.69 95 PRO A N 1
ATOM 744 C CA . PRO A 1 95 ? -16.945 8.143 14.170 1.00 77.69 95 PRO A CA 1
ATOM 745 C C . PRO A 1 95 ? -15.826 8.182 15.220 1.00 77.69 95 PRO A C 1
ATOM 747 O O . PRO A 1 95 ? -15.218 7.154 15.524 1.00 77.69 95 PRO A O 1
ATOM 750 N N . ARG A 1 96 ? -15.526 9.389 15.712 1.00 68.25 96 ARG A N 1
ATOM 751 C CA . ARG A 1 96 ? -14.518 9.619 16.755 1.00 68.25 96 ARG A CA 1
ATOM 752 C C . ARG A 1 96 ? -15.027 9.225 18.130 1.00 68.25 96 ARG A C 1
ATOM 754 O O . ARG A 1 96 ? -16.227 9.468 18.382 1.00 68.25 96 ARG A O 1
#

Sequence (96 aa):
LDFEALAGLPDDEVKARLVALRGLGEWTADWFLARHLARPRAWPAGDLGLRKAVSAFYLGSRPVSSEEVRELGGRFDPFQNLTAHYLLTGLRVLPR